Protein AF-A0A0H2UFS5-F1 (afdb_monomer)

Foldseek 3Di:
DDFFPQCVVPDPPVVPDDPPSCVLLQVQQPPGPPGGDPLSCVLSVLVNVQSVCVVVVHDHDPVDDDPQWDWDQDPVSHIDIDGNPCVVVVVVVCCVVPVDDD

Mean predicted aligned error: 3.84 Å

Secondary structure (DSSP, 8-state):
----GGGGGTS-GGG-S-TTTTHHHHTTTTTSTT-S-HHHHHHHHHHHHHHHHHHHT-----S--STTEEEEE-TTS-EEEEE-TTHHHHHHHHHHHHS---

Solvent-accessible surface area (backbone atoms only — not comparable to full-atom values): 6319 Å² total; per-residue (Å²): 108,53,68,63,73,44,51,58,81,80,43,66,74,91,67,60,77,53,90,76,63,57,54,30,66,77,51,66,17,56,100,38,81,85,23,59,52,76,69,52,49,62,56,39,40,67,58,44,50,40,49,52,31,48,75,72,71,46,92,60,82,79,82,60,88,50,94,53,42,41,77,41,52,35,69,89,53,49,74,48,74,42,71,46,90,54,43,69,60,50,55,52,53,51,43,72,78,67,58,67,94,124

Structure (mmCIF, N/CA/C/O backbone):
data_AF-A0A0H2UFS5-F1
#
_entry.id   AF-A0A0H2UFS5-F1
#
loop_
_atom_site.group_PDB
_atom_site.id
_atom_site.type_symbol
_atom_site.label_atom_id
_atom_site.label_alt_id
_atom_site.label_comp_id
_atom_site.label_asym_id
_atom_site.label_entity_id
_atom_site.label_seq_id
_atom_site.pdbx_PDB_ins_code
_atom_site.Cartn_x
_atom_site.Cartn_y
_atom_site.Cartn_z
_atom_site.occupancy
_atom_site.B_iso_or_equiv
_atom_site.auth_seq_id
_atom_site.auth_comp_id
_atom_site.auth_asym_id
_atom_site.auth_atom_id
_atom_site.pdbx_PDB_model_num
ATOM 1 N N . GLU A 1 1 ? 2.178 -10.529 -0.085 1.00 87.31 1 GLU A N 1
ATOM 2 C CA . GLU A 1 1 ? 1.445 -9.275 0.205 1.00 87.31 1 GLU A CA 1
ATOM 3 C C . GLU A 1 1 ? 0.020 -9.605 0.603 1.00 87.31 1 GLU A C 1
ATOM 5 O O . GLU A 1 1 ? -0.410 -10.734 0.371 1.00 87.31 1 GLU A O 1
ATOM 10 N N . ARG A 1 2 ? -0.682 -8.677 1.252 1.00 93.75 2 ARG A N 1
ATOM 11 C CA . ARG A 1 2 ? -2.074 -8.850 1.676 1.00 93.75 2 ARG A CA 1
ATOM 12 C C . ARG A 1 2 ? -3.001 -7.933 0.888 1.00 93.75 2 ARG A C 1
ATOM 14 O O . ARG A 1 2 ? -2.619 -6.826 0.531 1.00 93.75 2 ARG A O 1
ATOM 21 N N . ARG A 1 3 ? -4.232 -8.396 0.667 1.00 94.81 3 ARG A N 1
ATOM 22 C CA . ARG A 1 3 ? -5.317 -7.627 0.050 1.00 94.81 3 ARG A CA 1
ATOM 23 C C . ARG A 1 3 ? -6.537 -7.592 0.964 1.00 94.81 3 ARG A C 1
ATOM 25 O O . ARG A 1 3 ? -6.722 -8.496 1.780 1.00 94.81 3 ARG A O 1
ATOM 32 N N . LEU A 1 4 ? -7.337 -6.537 0.832 1.00 96.25 4 LEU A N 1
ATOM 33 C CA . LEU A 1 4 ? -8.558 -6.352 1.610 1.00 96.25 4 LEU A CA 1
ATOM 34 C C . LEU A 1 4 ? -9.608 -7.409 1.272 1.00 96.25 4 LEU A C 1
ATOM 36 O O . LEU A 1 4 ? -9.838 -7.709 0.103 1.00 96.25 4 LEU A O 1
ATOM 40 N N . ARG A 1 5 ? -10.307 -7.916 2.288 1.00 95.81 5 ARG A N 1
ATOM 41 C CA . ARG A 1 5 ? -11.371 -8.910 2.102 1.00 95.81 5 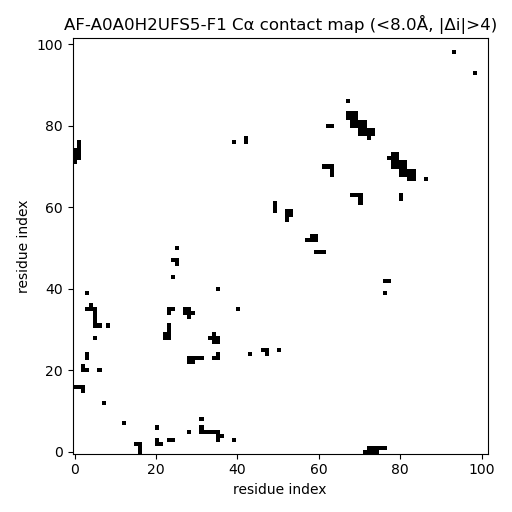ARG A CA 1
ATOM 42 C C . ARG A 1 5 ? -12.555 -8.365 1.305 1.00 95.81 5 ARG A C 1
ATOM 44 O O . ARG A 1 5 ? -13.168 -9.094 0.537 1.00 95.81 5 ARG A O 1
ATOM 51 N N . CYS A 1 6 ? -12.886 -7.084 1.458 1.00 96.38 6 CYS A N 1
ATOM 52 C CA . CYS A 1 6 ? -14.005 -6.484 0.733 1.00 96.38 6 CYS A CA 1
ATOM 53 C C . CYS A 1 6 ? -13.807 -6.489 -0.797 1.00 96.38 6 CYS A C 1
ATOM 55 O O . CYS A 1 6 ? -14.783 -6.585 -1.536 1.00 96.38 6 CYS A O 1
ATOM 57 N N . VAL A 1 7 ? -12.557 -6.514 -1.273 1.00 96.62 7 VAL A N 1
ATOM 58 C CA . VAL A 1 7 ? -12.203 -6.567 -2.702 1.00 96.62 7 VAL A CA 1
ATOM 59 C C . VAL A 1 7 ? -12.656 -7.877 -3.372 1.00 96.62 7 VAL A C 1
ATOM 61 O O . VAL A 1 7 ? -12.875 -7.895 -4.586 1.00 96.62 7 VAL A O 1
ATOM 64 N N . ASP A 1 8 ? -12.894 -8.946 -2.599 1.00 95.69 8 ASP A N 1
ATOM 65 C CA . ASP A 1 8 ? -13.448 -10.225 -3.083 1.00 95.69 8 ASP A CA 1
ATOM 66 C C . ASP A 1 8 ? -14.809 -10.074 -3.778 1.00 95.69 8 ASP A C 1
ATOM 68 O O . ASP A 1 8 ? -15.188 -10.922 -4.579 1.00 95.69 8 ASP A O 1
ATOM 72 N N . GLN A 1 9 ? -15.538 -8.986 -3.513 1.00 95.88 9 GLN A N 1
ATOM 73 C CA . GLN A 1 9 ? -16.834 -8.709 -4.140 1.00 95.88 9 GLN A CA 1
ATOM 74 C C . GLN A 1 9 ? -16.734 -8.454 -5.650 1.00 95.88 9 GLN A C 1
ATOM 76 O O . GLN A 1 9 ? -17.731 -8.587 -6.357 1.00 95.88 9 GLN A O 1
ATOM 81 N N . ARG A 1 10 ? -15.561 -8.031 -6.142 1.00 95.00 10 ARG A N 1
ATOM 82 C CA . ARG A 1 10 ? -15.378 -7.568 -7.529 1.00 95.00 10 ARG A CA 1
ATOM 83 C C . ARG A 1 10 ? -14.197 -8.212 -8.238 1.00 95.00 10 ARG A C 1
ATOM 85 O O . ARG A 1 10 ? -14.256 -8.403 -9.448 1.00 95.00 10 ARG A O 1
ATOM 92 N N . ILE A 1 11 ? -13.130 -8.526 -7.505 1.00 96.25 11 ILE A N 1
ATOM 93 C CA . ILE A 1 11 ? -11.892 -9.066 -8.068 1.00 96.25 11 ILE A CA 1
ATOM 94 C C . ILE A 1 11 ? -11.702 -10.494 -7.549 1.00 96.25 11 ILE A C 1
ATOM 96 O O . ILE A 1 11 ? -11.686 -10.671 -6.331 1.00 96.25 11 ILE A O 1
ATOM 100 N N . PRO A 1 12 ? -11.531 -11.500 -8.422 1.00 96.12 12 PRO A N 1
ATOM 101 C CA . PRO A 1 12 ? -11.249 -12.868 -8.000 1.00 96.12 12 PRO A CA 1
ATOM 102 C C . PRO A 1 12 ? -9.968 -12.976 -7.147 1.00 96.12 12 PRO A C 1
ATOM 104 O O . PRO A 1 12 ? -8.959 -12.353 -7.498 1.00 96.12 12 PRO A O 1
ATOM 107 N N . PRO A 1 13 ? -9.962 -13.750 -6.042 1.00 93.94 13 PRO A N 1
ATOM 108 C CA . PRO A 1 13 ? -8.805 -13.849 -5.151 1.00 93.94 13 PRO A CA 1
ATOM 109 C C . PRO A 1 13 ? -7.510 -14.330 -5.811 1.00 93.94 13 PRO A C 1
ATOM 111 O O . PRO A 1 13 ? -6.425 -13.918 -5.400 1.00 93.94 13 PRO A O 1
ATOM 114 N N . GLU A 1 14 ? -7.611 -15.174 -6.835 1.00 95.44 14 GLU A N 1
ATOM 115 C CA . GLU A 1 1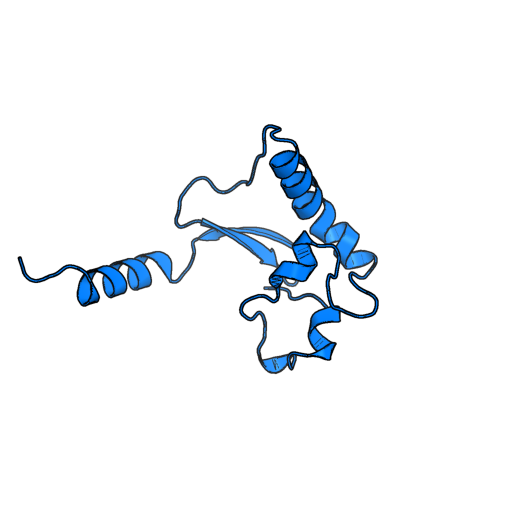4 ? -6.484 -15.716 -7.596 1.00 95.44 14 GLU A CA 1
ATOM 116 C C . GLU A 1 14 ? -5.681 -14.652 -8.358 1.00 95.44 14 GLU A C 1
ATOM 118 O O . GLU A 1 14 ? -4.528 -14.901 -8.704 1.00 95.44 14 GLU A O 1
ATOM 123 N N . LEU A 1 15 ? -6.249 -13.459 -8.579 1.00 95.38 15 LEU A N 1
ATOM 124 C CA . LEU A 1 15 ? -5.545 -12.332 -9.198 1.00 95.38 15 LEU A CA 1
ATOM 125 C C . LEU A 1 15 ? -4.645 -11.567 -8.215 1.00 95.38 15 LEU A C 1
ATOM 127 O O . LEU A 1 15 ? -3.869 -10.712 -8.636 1.00 95.38 15 LEU A O 1
ATOM 131 N N . GLY A 1 16 ? -4.718 -11.869 -6.915 1.00 93.69 16 GLY A N 1
ATOM 132 C CA . GLY A 1 16 ? -3.875 -11.236 -5.904 1.00 93.69 16 GLY A CA 1
ATOM 133 C C . GLY A 1 16 ? -4.175 -9.745 -5.704 1.00 93.69 16 GLY A C 1
ATOM 134 O O . GLY A 1 16 ? -5.327 -9.315 -5.767 1.00 93.69 16 GLY A O 1
ATOM 135 N N . VAL A 1 17 ? -3.138 -8.962 -5.387 1.00 94.12 17 VAL A N 1
ATOM 136 C CA . VAL A 1 17 ? -3.226 -7.499 -5.236 1.00 94.12 17 VAL A CA 1
ATOM 137 C C . VAL A 1 17 ? -3.204 -6.865 -6.625 1.00 94.12 17 VAL A C 1
ATOM 139 O O . VAL A 1 17 ? -2.256 -7.064 -7.380 1.00 94.12 17 VAL A O 1
ATOM 142 N N . THR A 1 18 ? -4.236 -6.094 -6.965 1.00 94.69 18 THR A N 1
ATOM 143 C CA . THR A 1 18 ? -4.374 -5.481 -8.295 1.00 94.69 18 THR A CA 1
ATOM 144 C C . THR A 1 18 ? -4.492 -3.962 -8.207 1.00 94.69 18 THR A C 1
ATOM 146 O O . THR A 1 18 ? -4.800 -3.402 -7.153 1.00 94.69 18 THR A O 1
ATOM 149 N N . HIS A 1 19 ? -4.277 -3.279 -9.332 1.00 94.00 19 HIS A N 1
ATOM 150 C CA . HIS A 1 19 ? -4.392 -1.822 -9.425 1.00 94.00 19 HIS A CA 1
ATOM 151 C C . HIS A 1 19 ? -5.733 -1.306 -8.859 1.00 94.00 19 HIS A C 1
ATOM 153 O O . HIS A 1 19 ? -6.776 -1.927 -9.074 1.00 94.00 19 HIS A O 1
ATOM 159 N N . LEU A 1 20 ? -5.683 -0.183 -8.130 1.00 93.19 20 LEU A N 1
ATOM 160 C CA . LEU A 1 20 ? -6.802 0.504 -7.457 1.00 93.19 20 LEU A CA 1
ATOM 161 C C . LEU A 1 20 ? -7.458 -0.243 -6.287 1.00 93.19 20 LEU A C 1
ATOM 163 O O . LEU A 1 20 ? -8.382 0.285 -5.666 1.00 93.19 20 LEU A O 1
ATOM 167 N N . THR A 1 21 ? -6.993 -1.445 -5.938 1.00 95.00 21 THR A N 1
ATOM 168 C CA . THR A 1 21 ? -7.544 -2.187 -4.788 1.00 95.00 21 THR A CA 1
ATOM 169 C C . THR A 1 21 ? -7.031 -1.694 -3.435 1.00 95.00 21 THR A C 1
ATOM 171 O O . THR A 1 21 ? -7.493 -2.160 -2.395 1.00 95.00 21 THR A O 1
ATOM 174 N N . ASP A 1 22 ? -6.131 -0.712 -3.439 1.00 94.56 22 ASP A N 1
ATOM 175 C CA . ASP A 1 22 ? -5.639 0.018 -2.275 1.00 94.56 22 ASP A CA 1
ATOM 176 C C . ASP A 1 22 ? -6.512 1.234 -1.914 1.00 94.56 22 ASP A C 1
ATOM 178 O O . ASP A 1 22 ? -6.499 1.667 -0.768 1.00 94.56 22 ASP A O 1
ATOM 182 N N . LEU A 1 23 ? -7.349 1.755 -2.821 1.00 95.38 23 LEU A N 1
ATOM 183 C CA . LEU A 1 23 ? -8.273 2.860 -2.502 1.00 95.38 23 LEU A CA 1
AT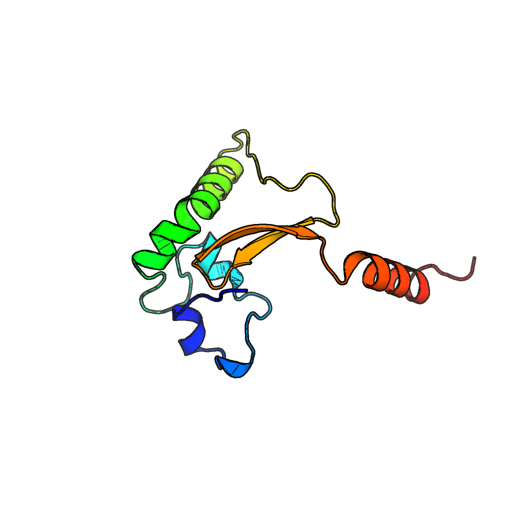OM 184 C C . LEU A 1 23 ? -9.124 2.617 -1.239 1.00 95.38 23 LEU A C 1
ATOM 186 O O . LEU A 1 23 ? -9.227 3.523 -0.406 1.00 95.38 23 LEU A O 1
ATOM 190 N N . PRO A 1 24 ? -9.700 1.418 -1.019 1.00 95.81 24 PRO A N 1
ATOM 191 C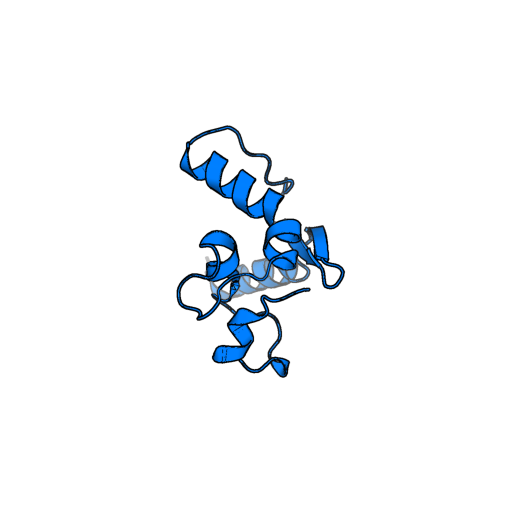 CA . PRO A 1 24 ? -10.482 1.155 0.180 1.00 95.81 24 PRO A CA 1
ATOM 192 C C . PRO A 1 24 ? -9.613 1.032 1.444 1.00 95.81 24 PRO A C 1
ATOM 194 O O . PRO A 1 24 ? -10.163 1.113 2.539 1.00 95.81 24 PRO A O 1
ATOM 197 N N . VAL A 1 25 ? -8.283 0.889 1.338 1.00 95.94 25 VAL A N 1
ATOM 198 C CA . VAL A 1 25 ? -7.372 1.020 2.493 1.00 95.94 25 VAL A CA 1
ATOM 199 C C . VAL A 1 25 ? -7.433 2.453 3.006 1.00 95.94 25 VAL A C 1
ATOM 201 O O . VAL A 1 25 ? -7.693 2.673 4.185 1.00 95.94 25 VAL A O 1
ATOM 204 N N . TRP A 1 26 ? -7.260 3.428 2.112 1.00 95.50 26 TRP A N 1
ATOM 205 C CA . TRP A 1 26 ? -7.195 4.853 2.448 1.00 95.50 26 TRP A CA 1
ATOM 206 C C . TRP A 1 26 ? -8.551 5.460 2.793 1.00 95.50 26 TRP A C 1
ATOM 208 O O . TRP A 1 26 ? -8.629 6.380 3.600 1.00 95.50 26 TRP A O 1
ATOM 218 N N . LEU A 1 27 ? -9.619 4.940 2.186 1.00 94.44 27 LEU A N 1
ATOM 219 C CA . LEU A 1 27 ? -10.974 5.477 2.294 1.00 94.44 27 LEU A CA 1
ATOM 220 C C . LEU A 1 27 ? -11.925 4.522 3.037 1.00 94.44 27 LEU A C 1
ATOM 222 O O . LEU A 1 27 ? -13.115 4.461 2.735 1.00 94.44 27 LEU A O 1
ATOM 226 N N . TRP A 1 28 ? -11.403 3.760 4.004 1.00 93.38 28 TRP A N 1
ATOM 227 C CA . TRP A 1 28 ? -12.175 2.936 4.952 1.00 93.38 28 TRP A CA 1
ATOM 228 C C . TRP A 1 28 ? -13.209 1.990 4.322 1.00 93.38 28 TRP A C 1
ATOM 230 O O . TRP A 1 28 ? -14.314 1.805 4.834 1.00 93.38 28 TRP A O 1
ATOM 240 N N . GLY A 1 29 ? -12.835 1.326 3.234 1.00 94.88 29 GLY A N 1
ATOM 241 C CA . GLY A 1 29 ? -13.715 0.402 2.530 1.00 94.88 29 GLY A CA 1
ATOM 242 C C . GLY A 1 29 ? -14.591 1.070 1.472 1.00 94.88 29 GLY A C 1
ATOM 243 O O . GLY A 1 29 ? -15.589 0.471 1.082 1.00 94.88 29 GLY A O 1
ATOM 244 N N . TYR A 1 30 ? -14.245 2.289 1.035 1.00 94.38 30 TYR A N 1
ATOM 245 C CA . TYR A 1 30 ? -14.958 3.032 -0.007 1.00 94.38 30 TYR A CA 1
ATOM 246 C C . TYR A 1 30 ? -15.383 2.144 -1.174 1.00 94.38 30 TYR A C 1
ATOM 248 O O . TYR A 1 30 ? -14.572 1.392 -1.713 1.00 94.38 30 TYR A O 1
ATOM 256 N N . ASP A 1 31 ? -16.653 2.285 -1.556 1.00 93.19 31 ASP A N 1
ATOM 257 C CA . ASP A 1 31 ? -17.275 1.586 -2.680 1.00 93.19 31 ASP A CA 1
ATOM 258 C C . ASP A 1 31 ? -17.325 0.048 -2.529 1.00 93.19 31 ASP A C 1
ATOM 260 O O . ASP A 1 31 ? -17.514 -0.675 -3.500 1.00 93.19 31 ASP A O 1
ATOM 264 N N . TYR A 1 32 ? -17.215 -0.476 -1.303 1.00 95.38 32 TYR A N 1
ATOM 265 C CA . TYR A 1 32 ? -17.470 -1.887 -1.007 1.00 95.38 32 TYR A CA 1
ATOM 266 C C . TYR A 1 32 ? -18.460 -2.061 0.142 1.00 95.38 32 TYR A C 1
ATOM 268 O O . TYR A 1 32 ? -18.379 -1.399 1.179 1.00 95.38 32 TYR A O 1
ATOM 276 N N . GLU A 1 33 ? -19.380 -3.012 -0.013 1.00 93.62 33 GLU A N 1
ATOM 277 C CA . GLU A 1 33 ? -20.342 -3.336 1.036 1.00 93.62 33 GLU A CA 1
ATOM 278 C C . GLU A 1 33 ? -19.616 -3.933 2.253 1.00 93.62 33 GLU A C 1
ATOM 280 O O . GLU A 1 33 ? -18.718 -4.763 2.116 1.00 93.62 33 GLU A O 1
ATOM 285 N N . GLY A 1 34 ? -19.953 -3.482 3.464 1.00 91.94 34 GLY A N 1
ATOM 286 C CA . GLY A 1 34 ? -19.314 -3.938 4.707 1.00 91.94 34 GLY A CA 1
ATOM 287 C C . GLY A 1 34 ? -17.918 -3.361 4.990 1.00 91.94 34 GLY A C 1
ATOM 288 O O . GLY A 1 34 ? -17.473 -3.420 6.136 1.00 91.94 34 GLY A O 1
ATOM 289 N N . GLY A 1 35 ? -17.262 -2.749 3.998 1.00 95.69 35 GLY A N 1
ATOM 290 C CA . GLY A 1 35 ? -15.987 -2.045 4.143 1.00 95.69 35 GLY A CA 1
ATOM 291 C C . GLY A 1 35 ? -14.870 -2.872 4.796 1.00 95.69 35 GLY A C 1
ATOM 292 O O . GLY A 1 35 ? -14.728 -4.067 4.542 1.00 95.69 35 GLY A O 1
ATOM 293 N N . LEU A 1 36 ? -14.047 -2.223 5.628 1.00 96.75 36 LEU A N 1
ATOM 294 C CA . LEU A 1 36 ? -12.956 -2.886 6.353 1.00 96.75 36 LEU A CA 1
ATOM 295 C C . LEU A 1 36 ? -13.474 -3.739 7.519 1.00 96.75 36 LEU A C 1
ATOM 297 O O . LEU A 1 36 ? -14.264 -3.271 8.349 1.00 96.75 36 LEU A O 1
ATOM 301 N N . THR A 1 37 ? -12.933 -4.948 7.668 1.00 97.00 37 THR A N 1
ATOM 302 C CA . THR A 1 37 ? -13.145 -5.766 8.871 1.00 97.00 37 THR A CA 1
ATOM 303 C C . THR A 1 37 ? -12.496 -5.130 10.108 1.00 97.00 37 THR A C 1
ATOM 305 O O . THR A 1 37 ? -11.600 -4.292 10.006 1.00 97.00 37 THR A O 1
ATOM 308 N N . ALA A 1 38 ? -12.909 -5.550 11.311 1.00 97.25 38 ALA A N 1
ATOM 309 C CA . ALA A 1 38 ? -12.318 -5.056 12.561 1.00 97.25 38 ALA A CA 1
ATOM 310 C C . ALA A 1 38 ? -10.799 -5.297 12.636 1.00 97.25 38 ALA A C 1
ATOM 312 O O . ALA A 1 38 ? -10.054 -4.422 13.065 1.00 97.25 38 ALA A O 1
ATOM 313 N N . GLN A 1 39 ? -10.338 -6.457 12.162 1.00 97.00 39 GLN A N 1
ATOM 314 C CA . GLN A 1 39 ? -8.919 -6.799 12.155 1.00 97.00 39 GLN A CA 1
ATOM 315 C C . GLN A 1 39 ? -8.125 -5.979 11.127 1.00 97.00 39 GLN A C 1
ATOM 317 O O . GLN A 1 39 ? -7.000 -5.574 11.407 1.00 97.00 39 GLN A O 1
ATOM 322 N N . GLU A 1 40 ? -8.698 -5.704 9.953 1.00 97.38 40 GLU A N 1
ATOM 323 C CA . GLU A 1 40 ? -8.059 -4.846 8.947 1.00 97.38 40 GLU A CA 1
ATOM 324 C C . GLU A 1 40 ? -7.936 -3.408 9.438 1.00 97.38 40 GLU A C 1
ATOM 326 O O . GLU A 1 40 ? -6.893 -2.803 9.232 1.00 97.38 40 GLU A O 1
ATOM 331 N N . LYS A 1 41 ? -8.941 -2.891 10.156 1.00 96.69 41 LYS A N 1
ATOM 332 C CA . LYS A 1 41 ? -8.850 -1.577 10.810 1.00 96.69 41 LYS A CA 1
ATOM 333 C C . LYS A 1 41 ? -7.698 -1.516 11.809 1.00 96.69 41 LYS A C 1
ATOM 335 O O . LYS A 1 41 ? -7.025 -0.498 11.881 1.00 96.69 41 LYS A O 1
ATOM 340 N N . GLU A 1 42 ? -7.465 -2.590 12.562 1.00 97.25 42 GLU A N 1
ATOM 341 C CA . GLU A 1 42 ? -6.356 -2.636 13.515 1.00 97.25 42 GLU A CA 1
ATOM 342 C C . GLU A 1 42 ? -4.999 -2.698 12.806 1.00 97.25 42 GLU A C 1
ATOM 344 O O . GLU A 1 42 ? -4.106 -1.916 13.118 1.00 97.25 42 GLU A O 1
ATOM 349 N N . TRP A 1 43 ? -4.854 -3.557 11.794 1.00 97.25 43 TRP A N 1
ATOM 350 C CA . TRP A 1 43 ? -3.612 -3.644 11.016 1.00 97.25 43 TRP A CA 1
ATOM 351 C C . TRP A 1 43 ? -3.293 -2.362 10.240 1.00 97.25 43 TRP A C 1
ATOM 353 O O . TRP A 1 43 ? -2.129 -1.984 10.124 1.00 97.25 43 TRP A O 1
ATOM 363 N N . LEU A 1 44 ? -4.316 -1.691 9.709 1.00 96.56 44 LEU A N 1
ATOM 364 C CA . LEU A 1 44 ? -4.169 -0.501 8.870 1.00 96.56 44 LEU A CA 1
ATOM 365 C C . LEU A 1 44 ? -4.231 0.807 9.660 1.00 96.56 44 LEU A C 1
ATOM 367 O O . LEU A 1 44 ? -4.019 1.864 9.073 1.00 96.56 44 LEU A O 1
ATOM 371 N N . ARG A 1 45 ? -4.439 0.761 10.983 1.00 95.25 45 ARG A N 1
ATOM 372 C CA . ARG A 1 45 ? -4.523 1.947 11.847 1.00 95.25 45 ARG A CA 1
ATOM 373 C C . ARG A 1 45 ? -3.407 2.950 11.560 1.00 95.25 45 ARG A C 1
ATOM 375 O O . ARG A 1 45 ? -3.696 4.092 11.226 1.00 95.25 45 ARG A O 1
ATOM 382 N N . GLY A 1 46 ? -2.151 2.501 11.582 1.00 94.62 46 GLY A N 1
ATOM 383 C CA . GLY A 1 46 ? -1.007 3.378 11.319 1.00 94.62 46 GLY A CA 1
ATOM 384 C C . GLY A 1 46 ? -0.951 3.920 9.884 1.00 94.62 46 GLY A C 1
ATOM 385 O O . GLY A 1 46 ? -0.459 5.020 9.669 1.00 94.62 46 GLY A O 1
ATOM 386 N N . TRP A 1 47 ? -1.474 3.188 8.890 1.00 96.19 47 TRP A N 1
ATOM 387 C CA . TRP A 1 47 ? -1.602 3.693 7.512 1.00 96.19 47 TRP A CA 1
ATOM 388 C C . TRP A 1 47 ? -2.621 4.831 7.451 1.00 96.19 47 TRP A C 1
ATOM 390 O O . TRP A 1 47 ? -2.367 5.877 6.860 1.00 96.19 47 TRP A O 1
ATOM 400 N N . ASN A 1 48 ? -3.775 4.620 8.080 1.00 95.50 48 ASN A N 1
ATOM 401 C CA . ASN A 1 48 ? -4.868 5.574 8.085 1.00 95.50 48 ASN A CA 1
ATOM 402 C C . ASN A 1 48 ? -4.563 6.825 8.922 1.00 95.50 48 ASN A C 1
ATOM 404 O O . ASN A 1 48 ? -4.939 7.921 8.516 1.00 95.50 48 ASN A O 1
ATOM 408 N N . GLU A 1 49 ? -3.869 6.678 10.053 1.00 94.88 49 GLU A N 1
ATOM 409 C CA . GLU A 1 49 ? -3.399 7.793 10.885 1.00 94.88 49 GLU A CA 1
ATOM 410 C C . GLU A 1 49 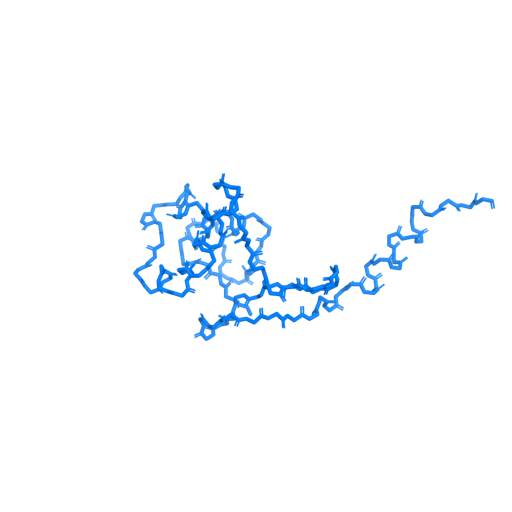? -2.365 8.642 10.133 1.00 94.88 49 GLU A C 1
ATOM 412 O O . GLU A 1 49 ? -2.549 9.853 10.031 1.00 94.88 49 GLU A O 1
ATOM 417 N N . ALA A 1 50 ? -1.368 8.016 9.493 1.00 95.56 50 ALA A N 1
ATOM 418 C CA . ALA A 1 50 ? -0.393 8.720 8.654 1.00 95.56 50 ALA A CA 1
ATOM 419 C C . ALA A 1 50 ? -1.062 9.479 7.493 1.00 95.56 50 ALA A C 1
ATOM 421 O O . ALA A 1 50 ? -0.724 10.629 7.210 1.00 95.56 50 ALA A O 1
ATOM 422 N N . PHE A 1 51 ? -2.059 8.870 6.843 1.00 96.06 51 PHE A N 1
ATOM 423 C CA . PHE A 1 51 ? -2.837 9.547 5.806 1.00 96.06 51 PHE A CA 1
ATOM 424 C C . PHE A 1 51 ? -3.656 10.721 6.361 1.00 96.06 51 PHE A C 1
ATOM 426 O O . PHE A 1 51 ? -3.693 11.787 5.750 1.00 96.06 51 PHE A O 1
ATOM 433 N N . ALA A 1 52 ? -4.283 10.566 7.529 1.00 95.81 52 ALA A N 1
ATOM 434 C CA . ALA A 1 52 ? -5.017 11.650 8.175 1.00 95.81 52 ALA A CA 1
ATOM 435 C C . ALA A 1 52 ? -4.099 12.827 8.547 1.00 95.81 52 ALA A C 1
ATOM 437 O O . ALA A 1 52 ? -4.478 13.981 8.351 1.00 95.81 52 ALA A O 1
ATOM 438 N N . ASP A 1 53 ? -2.896 12.552 9.051 1.00 97.31 53 ASP A N 1
ATOM 439 C CA . ASP A 1 53 ? -1.872 13.563 9.330 1.00 97.31 53 ASP A CA 1
ATOM 440 C C . ASP A 1 53 ? -1.439 14.289 8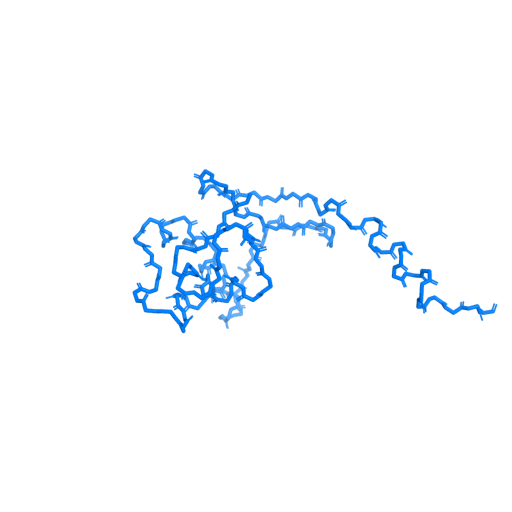.053 1.00 97.31 53 ASP A C 1
ATOM 442 O O . ASP A 1 53 ? -1.420 15.521 8.026 1.00 97.31 53 ASP A O 1
ATOM 446 N N . PHE A 1 54 ? -1.232 13.554 6.957 1.00 96.88 54 PHE A N 1
ATOM 447 C CA . PHE A 1 54 ? -0.922 14.143 5.654 1.00 96.88 54 PHE A CA 1
ATOM 448 C C . PHE A 1 54 ? -2.026 15.091 5.172 1.00 96.88 54 PHE A C 1
ATOM 450 O O . PHE A 1 54 ? -1.737 16.216 4.771 1.00 96.88 54 PHE A O 1
ATOM 457 N N . VAL A 1 55 ? -3.298 14.681 5.262 1.00 97.00 55 VAL A N 1
ATOM 458 C CA . VAL A 1 55 ? -4.439 15.526 4.865 1.00 97.00 55 VAL A CA 1
ATOM 459 C C . VAL A 1 55 ? -4.546 16.788 5.727 1.00 97.00 55 VAL A C 1
ATOM 461 O O . VAL A 1 55 ? -4.928 17.843 5.222 1.00 97.00 55 VAL A O 1
ATOM 464 N N . LYS A 1 56 ? -4.186 16.710 7.012 1.00 98.00 56 LYS A N 1
ATOM 465 C CA . LYS A 1 56 ? -4.151 17.873 7.914 1.00 98.00 56 LYS A CA 1
ATOM 466 C C . LYS A 1 56 ? -2.964 18.812 7.654 1.00 98.00 56 LYS A C 1
ATOM 468 O O . LYS A 1 56 ? -2.959 19.918 8.184 1.00 98.00 56 LYS A O 1
ATOM 473 N N . GLY A 1 57 ? -1.988 18.402 6.842 1.00 97.81 57 GLY A N 1
ATOM 474 C CA . GLY A 1 57 ? -0.737 19.137 6.643 1.00 97.81 57 GLY A CA 1
ATOM 475 C C . GLY A 1 57 ? 0.248 18.988 7.805 1.00 97.81 57 GLY A C 1
ATOM 476 O O . GLY A 1 57 ? 1.145 19.815 7.957 1.00 97.81 57 GLY A O 1
ATOM 477 N N . GLU A 1 58 ? 0.075 17.955 8.629 1.00 98.00 58 GLU A N 1
ATOM 478 C CA . GLU A 1 58 ? 0.980 17.631 9.728 1.00 98.00 58 GLU A CA 1
ATOM 479 C C . GLU A 1 58 ? 2.242 16.927 9.212 1.00 98.00 58 GLU A C 1
ATOM 481 O O . GLU A 1 58 ? 2.327 16.477 8.066 1.00 98.00 58 GLU A O 1
ATOM 486 N N . THR A 1 59 ? 3.253 16.819 10.073 1.00 94.94 59 THR A N 1
ATOM 487 C CA . THR A 1 59 ? 4.459 16.047 9.745 1.00 94.94 59 THR A CA 1
ATOM 488 C C . THR A 1 59 ? 4.141 14.554 9.757 1.00 94.94 59 THR A C 1
ATOM 490 O O . THR A 1 59 ? 3.651 14.037 10.757 1.00 94.94 59 THR A O 1
ATOM 493 N N . VAL A 1 60 ? 4.475 13.853 8.672 1.00 94.38 60 VAL A N 1
ATOM 494 C CA . VAL A 1 60 ? 4.222 12.413 8.514 1.00 94.38 60 VAL A CA 1
ATOM 495 C C . VAL A 1 60 ? 5.529 11.666 8.291 1.00 94.38 60 VAL A C 1
ATOM 497 O O . VAL A 1 60 ? 6.334 12.061 7.449 1.00 94.38 60 VAL A O 1
ATOM 500 N N . SER A 1 61 ? 5.718 10.558 9.010 1.00 90.25 61 SER A N 1
ATOM 501 C CA . SER A 1 61 ? 6.714 9.547 8.647 1.00 90.25 61 SER A CA 1
ATOM 502 C C . SER A 1 61 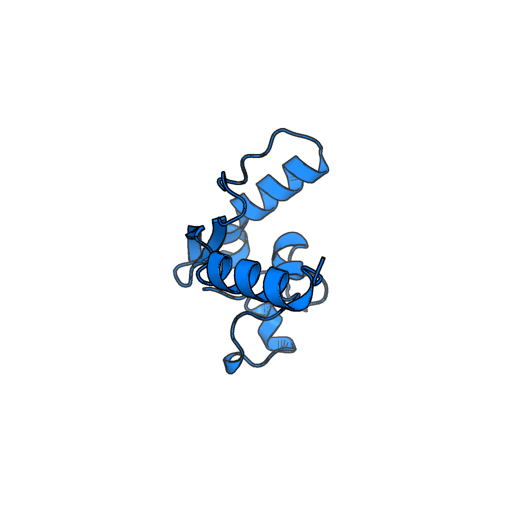? 6.040 8.471 7.807 1.00 90.25 61 SER A C 1
ATOM 504 O O . SER A 1 61 ? 5.190 7.737 8.303 1.00 90.25 61 SER A O 1
ATOM 506 N N . TRP A 1 62 ? 6.430 8.369 6.538 1.00 91.06 62 TRP A N 1
ATOM 507 C CA . TRP A 1 62 ? 6.026 7.268 5.655 1.00 91.06 62 TRP A CA 1
ATOM 508 C C . TRP A 1 62 ? 6.988 6.075 5.714 1.00 91.06 62 TRP A C 1
ATOM 510 O O . TRP A 1 62 ? 6.777 5.085 5.018 1.00 91.06 62 TRP A O 1
ATOM 520 N N . ASP A 1 63 ? 8.045 6.181 6.526 1.00 92.69 63 ASP A N 1
ATOM 521 C CA . ASP A 1 63 ? 9.137 5.215 6.724 1.00 92.69 63 ASP A CA 1
ATOM 522 C C . ASP A 1 63 ? 10.026 4.956 5.489 1.00 92.69 63 ASP A C 1
ATOM 524 O O . ASP A 1 63 ? 11.179 4.555 5.633 1.00 92.69 63 ASP A O 1
ATOM 528 N N . THR A 1 64 ? 9.541 5.229 4.278 1.00 94.88 64 THR A N 1
ATOM 529 C CA . THR A 1 64 ? 10.328 5.200 3.039 1.00 94.88 64 THR A CA 1
ATOM 530 C C . THR A 1 64 ? 11.276 6.395 2.960 1.00 94.88 64 THR A C 1
ATOM 532 O O . THR A 1 64 ? 10.869 7.540 3.166 1.00 94.88 64 THR A O 1
ATOM 535 N N . THR A 1 65 ? 12.529 6.142 2.591 1.00 95.12 65 THR A N 1
ATOM 536 C CA . THR A 1 65 ? 13.600 7.147 2.483 1.00 95.12 65 THR A CA 1
ATOM 537 C C . THR A 1 65 ? 14.138 7.306 1.064 1.00 95.12 65 THR A C 1
ATOM 539 O O . THR A 1 65 ? 14.753 8.328 0.752 1.00 95.12 65 THR A O 1
ATOM 542 N N . ARG A 1 66 ? 13.917 6.311 0.195 1.00 96.06 66 ARG A N 1
ATOM 543 C CA . ARG A 1 66 ? 14.361 6.310 -1.205 1.00 96.06 66 ARG A CA 1
ATOM 544 C C . ARG A 1 66 ? 13.182 6.084 -2.158 1.00 96.06 66 ARG A C 1
ATOM 546 O O . ARG A 1 66 ? 12.251 5.373 -1.797 1.00 96.06 66 ARG A O 1
ATOM 553 N N . PRO A 1 67 ? 13.235 6.610 -3.397 1.00 94.88 67 PRO A N 1
ATOM 554 C CA . PRO A 1 67 ? 12.195 6.369 -4.401 1.00 94.88 67 PRO A CA 1
ATOM 555 C C . PRO A 1 67 ? 11.986 4.892 -4.771 1.00 94.88 67 PRO A C 1
ATOM 557 O O . PRO A 1 67 ? 10.902 4.540 -5.213 1.00 94.88 67 PRO A O 1
ATOM 560 N N . SER A 1 68 ? 13.005 4.045 -4.584 1.00 96.69 68 SER A N 1
ATOM 561 C CA . SER A 1 68 ? 12.934 2.600 -4.830 1.00 96.69 68 SER A CA 1
ATOM 562 C C . SER A 1 68 ? 12.291 1.809 -3.693 1.00 96.69 68 SER A C 1
ATOM 564 O O . SER A 1 68 ? 12.196 0.590 -3.779 1.00 96.69 68 SER A O 1
ATOM 566 N N . GLU A 1 69 ? 11.893 2.462 -2.602 1.00 97.62 69 GLU A N 1
ATOM 567 C CA . GLU A 1 69 ? 11.285 1.800 -1.454 1.00 97.62 69 GLU A CA 1
ATOM 568 C C . GLU A 1 69 ? 9.763 1.902 -1.504 1.00 97.62 69 GLU A C 1
ATOM 570 O O . GLU A 1 69 ? 9.192 2.956 -1.784 1.00 97.62 69 GLU A O 1
ATOM 575 N N . VAL A 1 70 ? 9.104 0.803 -1.150 1.00 95.19 70 VAL A N 1
ATOM 576 C CA . VAL A 1 70 ? 7.656 0.720 -1.002 1.00 95.19 70 VAL A CA 1
ATOM 577 C C . VAL A 1 70 ? 7.304 0.289 0.411 1.00 95.19 70 VAL A C 1
ATOM 579 O O . VAL A 1 70 ? 7.930 -0.595 1.001 1.00 95.19 70 VAL A O 1
ATOM 582 N N . ARG A 1 71 ? 6.262 0.909 0.962 1.00 94.75 71 ARG A N 1
ATOM 583 C CA . ARG A 1 71 ? 5.633 0.447 2.197 1.00 94.75 71 ARG A CA 1
ATOM 584 C C . ARG A 1 71 ? 4.665 -0.673 1.852 1.00 94.75 71 ARG A C 1
ATOM 586 O O . ARG A 1 71 ? 3.749 -0.485 1.054 1.00 94.75 71 ARG A O 1
ATOM 593 N N . ARG A 1 72 ? 4.864 -1.844 2.444 1.00 95.44 72 ARG A N 1
ATOM 594 C CA . ARG A 1 72 ? 4.183 -3.077 2.063 1.00 95.44 72 ARG A CA 1
ATOM 595 C C . ARG A 1 72 ? 3.345 -3.618 3.207 1.00 95.44 72 ARG A C 1
ATOM 597 O O . ARG A 1 72 ? 3.810 -3.768 4.335 1.00 95.44 72 ARG A O 1
ATOM 604 N N . TRP A 1 73 ? 2.105 -3.981 2.888 1.00 96.00 73 TRP A N 1
ATOM 605 C CA . TRP A 1 73 ? 1.240 -4.721 3.797 1.00 96.00 73 TRP A CA 1
ATOM 606 C C . TRP A 1 73 ? 1.404 -6.226 3.575 1.00 96.00 73 TRP A C 1
ATOM 608 O O . TRP A 1 73 ? 1.116 -6.778 2.505 1.00 96.00 73 TRP A O 1
ATOM 618 N N . ARG A 1 74 ? 1.932 -6.909 4.586 1.00 95.88 74 ARG A N 1
ATOM 619 C CA . ARG A 1 74 ? 2.302 -8.320 4.514 1.00 95.88 74 ARG A CA 1
ATOM 620 C C . ARG A 1 74 ? 1.121 -9.241 4.801 1.00 95.88 74 ARG A C 1
ATOM 622 O O . ARG A 1 74 ? 0.136 -8.869 5.432 1.00 95.88 74 ARG A O 1
ATOM 629 N N . SER A 1 75 ? 1.244 -10.494 4.365 1.00 93.81 75 SER A N 1
ATOM 630 C CA . SER A 1 75 ? 0.226 -11.538 4.558 1.00 93.81 75 SER A CA 1
ATOM 631 C C . SER A 1 75 ? -0.072 -11.841 6.031 1.00 93.81 75 SER A C 1
ATOM 633 O O . SER A 1 75 ? -1.207 -12.196 6.348 1.00 93.81 75 SER A O 1
ATOM 635 N N . ASP A 1 76 ? 0.914 -11.655 6.915 1.00 94.62 76 ASP A N 1
ATOM 636 C CA . ASP A 1 76 ? 0.793 -11.786 8.376 1.00 94.62 76 ASP A CA 1
ATOM 637 C C . ASP A 1 76 ? 0.063 -10.599 9.039 1.00 94.62 76 ASP A C 1
ATOM 639 O O . ASP A 1 76 ? -0.157 -10.610 10.247 1.00 94.62 76 ASP A O 1
ATOM 643 N N . GLY A 1 77 ? -0.326 -9.584 8.260 1.00 94.94 77 GLY A N 1
ATOM 644 C CA . GLY A 1 77 ? -0.950 -8.354 8.745 1.00 94.94 77 GLY A CA 1
ATOM 645 C C . GLY A 1 77 ? 0.047 -7.283 9.188 1.00 94.94 77 GLY A C 1
ATOM 646 O O . GLY A 1 77 ? -0.362 -6.156 9.461 1.00 94.94 77 GLY A O 1
ATOM 647 N N . GLY A 1 78 ? 1.344 -7.604 9.224 1.00 96.12 78 GLY A N 1
ATOM 648 C CA . GLY A 1 78 ? 2.408 -6.654 9.519 1.00 96.12 78 GLY A CA 1
ATOM 649 C C . GLY A 1 78 ? 2.658 -5.673 8.375 1.00 96.12 78 GLY A C 1
ATOM 650 O O . GLY A 1 78 ? 2.228 -5.875 7.238 1.00 96.12 78 GLY A O 1
ATOM 651 N N . THR A 1 79 ? 3.386 -4.605 8.684 1.00 95.94 79 THR A N 1
ATOM 652 C CA . THR A 1 79 ? 3.849 -3.621 7.700 1.00 95.94 79 THR A CA 1
ATOM 653 C C . THR A 1 79 ? 5.366 -3.536 7.741 1.00 95.94 79 THR A C 1
ATOM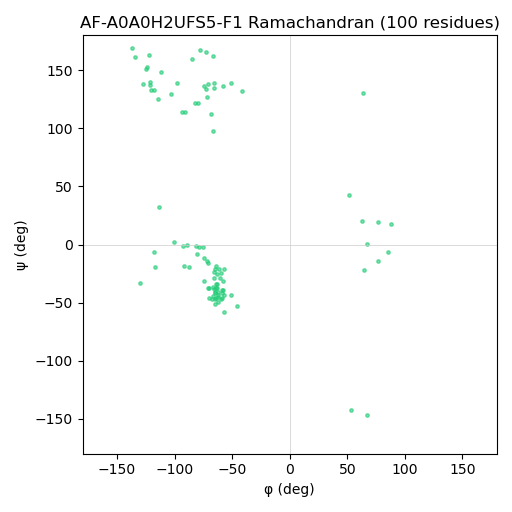 655 O O . THR A 1 79 ? 5.951 -3.533 8.823 1.00 95.94 79 THR A O 1
ATOM 658 N N . ASP A 1 80 ? 5.993 -3.475 6.572 1.00 95.94 80 ASP A N 1
ATOM 659 C CA . ASP A 1 80 ? 7.414 -3.178 6.420 1.00 95.94 80 ASP A CA 1
ATOM 660 C C . ASP A 1 80 ? 7.669 -2.203 5.268 1.00 95.94 80 ASP A C 1
ATOM 662 O O . ASP A 1 80 ? 6.772 -1.883 4.489 1.00 95.94 80 ASP A O 1
ATOM 666 N N . VAL A 1 81 ? 8.901 -1.707 5.196 1.00 97.12 81 VAL A N 1
ATOM 667 C CA . VAL A 1 81 ? 9.439 -1.029 4.017 1.00 97.12 81 VAL A CA 1
ATOM 668 C C . VAL A 1 81 ? 10.366 -2.014 3.323 1.00 97.12 81 VAL A C 1
ATOM 670 O O . VAL A 1 81 ? 11.229 -2.614 3.966 1.00 97.12 81 VAL A O 1
ATOM 673 N N . CYS A 1 82 ? 10.179 -2.207 2.024 1.00 96.19 82 CYS A N 1
ATOM 674 C CA . CYS A 1 82 ? 11.054 -3.039 1.211 1.00 96.19 82 CYS A CA 1
ATOM 675 C C . CYS A 1 82 ? 11.408 -2.341 -0.096 1.00 96.19 82 CYS A C 1
ATOM 677 O O . CYS A 1 82 ? 10.735 -1.407 -0.521 1.00 96.19 82 CYS A O 1
ATOM 679 N N . GLU A 1 83 ? 12.474 -2.803 -0.735 1.00 97.12 83 GLU A N 1
ATOM 680 C CA . GLU A 1 83 ? 12.827 -2.362 -2.079 1.00 97.12 83 GLU A CA 1
ATOM 681 C C . GLU A 1 83 ? 11.825 -2.915 -3.102 1.00 97.12 83 GLU A C 1
ATOM 683 O O . GLU A 1 83 ? 11.406 -4.074 -3.010 1.00 97.12 83 GLU A O 1
ATOM 688 N N . ASP A 1 84 ? 11.426 -2.078 -4.055 1.00 95.69 84 ASP A N 1
ATOM 689 C CA . ASP A 1 84 ? 10.669 -2.493 -5.227 1.00 95.69 84 ASP A CA 1
ATOM 690 C C . ASP A 1 84 ? 11.573 -3.352 -6.116 1.00 95.69 84 ASP A C 1
ATOM 692 O O . ASP A 1 84 ? 12.548 -2.884 -6.709 1.00 95.69 84 ASP A O 1
ATOM 696 N N . ALA A 1 85 ? 11.228 -4.635 -6.208 1.00 95.25 85 ALA A N 1
ATOM 697 C CA . ALA A 1 85 ? 11.991 -5.627 -6.951 1.00 95.25 85 ALA A CA 1
ATOM 698 C C . ALA A 1 85 ? 12.100 -5.313 -8.453 1.00 95.25 85 ALA A C 1
ATOM 700 O O . ALA A 1 85 ? 13.005 -5.826 -9.108 1.00 95.25 85 ALA A O 1
ATOM 701 N N . LEU A 1 86 ? 11.195 -4.494 -8.998 1.00 95.50 86 LEU A N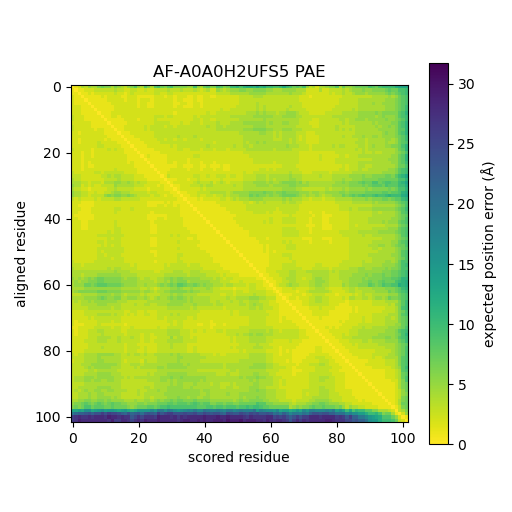 1
ATOM 702 C CA . LEU A 1 86 ? 11.189 -4.097 -10.404 1.00 95.50 86 LEU A CA 1
ATOM 703 C C . LEU A 1 86 ? 11.787 -2.708 -10.635 1.00 95.50 86 LEU A C 1
ATOM 705 O O . LEU A 1 86 ? 11.817 -2.261 -11.780 1.00 95.50 86 LEU A O 1
ATOM 709 N N . TRP A 1 87 ? 12.276 -2.026 -9.597 1.00 96.62 87 TRP A N 1
ATOM 710 C CA . TRP A 1 87 ? 12.719 -0.638 -9.708 1.00 96.62 87 TRP A CA 1
ATOM 711 C C . TRP A 1 87 ? 13.816 -0.443 -10.762 1.00 96.62 87 TRP A C 1
ATOM 713 O O . TRP A 1 87 ? 13.641 0.311 -11.720 1.00 96.62 87 TRP A O 1
ATOM 723 N N . GLU A 1 88 ? 14.942 -1.146 -10.621 1.00 96.62 88 GLU A N 1
ATOM 724 C CA . GLU A 1 88 ? 16.104 -0.967 -11.503 1.00 96.62 88 GLU A CA 1
ATOM 725 C C . GLU A 1 88 ? 15.797 -1.361 -12.954 1.00 96.62 88 GLU A C 1
ATOM 727 O O . GLU A 1 88 ? 16.105 -0.618 -13.895 1.00 96.62 88 GLU A O 1
ATOM 732 N N . GLU A 1 89 ? 15.145 -2.511 -13.151 1.00 97.06 89 GLU A N 1
ATOM 733 C CA . GLU A 1 89 ? 14.770 -2.994 -14.483 1.00 97.06 89 GLU A CA 1
ATOM 734 C C . GLU A 1 89 ? 13.710 -2.090 -15.124 1.00 97.06 89 GLU A C 1
ATOM 736 O O . GLU A 1 89 ? 13.855 -1.694 -16.282 1.00 97.06 89 GLU A O 1
ATOM 741 N N . GLY A 1 90 ? 12.692 -1.685 -14.363 1.00 96.00 90 GLY A N 1
ATOM 742 C CA . GLY A 1 90 ? 11.617 -0.810 -14.819 1.00 96.00 90 GLY A CA 1
ATOM 743 C C . GLY A 1 90 ? 12.122 0.567 -15.243 1.00 96.00 90 GLY A C 1
ATOM 744 O O . GLY A 1 90 ? 11.776 1.044 -16.326 1.00 96.00 90 GLY A O 1
ATOM 745 N N . ILE A 1 91 ? 13.002 1.188 -14.451 1.00 95.81 91 ILE A N 1
ATOM 746 C CA . ILE A 1 91 ? 13.628 2.471 -14.805 1.00 95.81 91 ILE A CA 1
ATOM 747 C C . ILE A 1 91 ? 14.524 2.327 -16.039 1.00 95.81 91 ILE A C 1
ATOM 749 O O . ILE A 1 91 ? 14.515 3.201 -16.913 1.00 95.81 91 ILE A O 1
ATOM 753 N N . THR A 1 92 ? 15.287 1.237 -16.138 1.00 96.31 92 THR A N 1
ATOM 754 C CA . THR A 1 92 ? 16.141 0.959 -17.302 1.00 96.31 92 THR A CA 1
ATOM 755 C C . THR A 1 92 ? 15.307 0.804 -18.571 1.00 96.31 92 THR A C 1
ATOM 757 O O . THR A 1 92 ? 15.575 1.472 -19.573 1.00 96.31 92 THR A O 1
ATOM 760 N N . PHE A 1 93 ? 14.254 -0.012 -18.518 1.00 96.50 93 PHE A N 1
ATOM 761 C CA . PHE A 1 93 ? 13.326 -0.218 -19.624 1.00 96.50 93 PHE A CA 1
ATOM 762 C C . PHE A 1 93 ? 12.642 1.090 -20.036 1.00 96.50 93 PHE A C 1
ATOM 764 O O . PHE A 1 93 ? 12.627 1.440 -21.217 1.00 96.50 93 PHE A O 1
ATOM 771 N N . TRP A 1 94 ? 12.146 1.861 -19.064 1.00 95.31 94 TRP A N 1
ATOM 772 C CA . TRP A 1 94 ? 11.503 3.149 -19.314 1.00 95.31 94 TRP A CA 1
ATOM 773 C C . TRP A 1 94 ? 12.421 4.120 -20.063 1.00 95.31 94 TRP A C 1
ATOM 775 O O . TRP A 1 94 ? 11.991 4.764 -21.023 1.00 95.31 94 TRP A O 1
ATOM 785 N N . LYS A 1 95 ? 13.697 4.200 -19.667 1.00 95.25 95 LYS A N 1
ATOM 786 C CA . LYS A 1 95 ? 14.707 5.016 -20.356 1.00 95.25 95 LYS A CA 1
ATOM 787 C C . LYS A 1 95 ? 15.011 4.498 -21.759 1.00 95.25 95 LYS A C 1
ATOM 789 O O . LYS A 1 95 ? 15.200 5.311 -22.653 1.00 95.25 95 LYS A O 1
ATOM 794 N N . ALA A 1 96 ? 15.034 3.186 -21.983 1.00 95.38 96 ALA A N 1
ATOM 795 C CA . ALA A 1 96 ? 15.281 2.630 -23.314 1.00 95.38 96 ALA A CA 1
ATOM 796 C C . ALA A 1 96 ? 14.181 3.013 -24.321 1.00 95.38 96 ALA A C 1
ATOM 798 O O . ALA A 1 96 ? 14.486 3.303 -25.476 1.00 95.38 96 ALA A O 1
ATOM 799 N N . VAL A 1 97 ? 12.917 3.060 -23.884 1.00 95.62 97 VAL A N 1
ATOM 800 C CA . VAL A 1 97 ? 11.775 3.351 -24.772 1.00 95.62 97 VAL A CA 1
ATOM 801 C C . VAL A 1 97 ? 11.400 4.836 -24.845 1.00 95.62 97 VAL A C 1
ATOM 803 O O . VAL A 1 97 ? 10.749 5.240 -25.804 1.00 95.62 97 VAL A O 1
ATOM 806 N N . ASN A 1 98 ? 11.835 5.661 -23.883 1.00 93.62 98 ASN A N 1
ATOM 807 C CA . ASN A 1 98 ? 11.544 7.106 -23.849 1.00 93.62 98 ASN A CA 1
ATOM 808 C C . ASN A 1 98 ? 12.781 8.012 -23.935 1.00 93.62 98 ASN A C 1
ATOM 810 O O . ASN A 1 98 ? 12.640 9.230 -23.991 1.00 93.62 98 ASN A O 1
ATOM 814 N N . GLY A 1 99 ? 13.991 7.455 -23.908 1.00 78.31 99 GLY A N 1
ATOM 815 C CA . GLY A 1 99 ? 15.229 8.225 -23.778 1.00 78.31 99 GLY A CA 1
ATOM 816 C C . GLY A 1 99 ? 15.611 9.039 -25.008 1.00 78.31 99 GLY A C 1
ATOM 817 O O . GLY A 1 99 ? 16.424 9.944 -24.866 1.00 78.31 99 GLY A O 1
ATOM 818 N N . GLY A 1 100 ? 15.014 8.755 -26.172 1.00 69.62 100 GLY A N 1
ATOM 819 C CA . GLY A 1 100 ? 15.341 9.395 -27.444 1.00 69.62 100 GLY A CA 1
ATOM 820 C C . GLY A 1 100 ? 16.780 9.109 -27.889 1.00 69.62 100 GLY A C 1
ATOM 821 O O . GLY A 1 100 ? 17.740 9.289 -27.146 1.00 69.62 100 GLY A O 1
ATOM 822 N N . SER A 1 101 ? 16.961 8.680 -29.134 1.00 61.06 101 SER A N 1
ATOM 823 C CA . SER A 1 101 ? 18.264 8.841 -29.781 1.00 61.06 101 SER A CA 1
ATOM 824 C C . SER A 1 101 ? 18.491 10.342 -29.966 1.00 61.06 101 SER A C 1
ATOM 826 O O . SER A 1 101 ? 17.911 10.938 -30.872 1.00 61.06 101 SER A O 1
ATOM 828 N N . GLY A 1 102 ? 19.239 10.954 -29.047 1.00 55.56 102 GLY A N 1
ATOM 829 C CA . GLY A 1 102 ? 19.904 12.231 -29.303 1.00 55.56 102 GLY A CA 1
ATOM 830 C C . GLY A 1 102 ? 20.968 12.069 -30.376 1.00 55.56 102 GLY A C 1
ATOM 831 O O . GLY A 1 102 ? 21.619 10.998 -30.389 1.00 55.56 102 GLY A O 1
#

pLDDT: mean 94.26, std 6.14, range [55.56, 98.0]

Sequence (102 aa):
ERRLRCVDQRIPPELGVTHLTDLPVWLWGYDYEGGLTAQEKEWLRGWNEAFADFVKGETVSWDTTRPSEVRRWRSDGGTDVCEDALWEEGITFWKAVNGGSG

Nearest PDB structures (foldseek):
  7kft-assembly1_D  TM=3.228E-01  e=3.249E+00  Thiomicrospira sp.
  8ip9-assembly1_ra  TM=2.419E-01  e=6.213E+00  Triticum aestivum
  4fxx-assembly5_A  TM=2.522E-01  e=8.592E+00  Homo sapiens

Organism: Magnaporthiopsis poae (strain ATCC 64411 / 73-15) (NCBI:txid644358)

Radius of gyration: 16.47 Å; Cα contacts (8 Å, |Δi|>4): 96; chains: 1; bounding box: 40×35×43 Å